Protein AF-A0A3B8YTE1-F1 (afdb_monomer)

Mean predicted aligned error: 8.05 Å

Foldseek 3Di:
DDDDVVDDPVRVVVCVCPPPVCVVVVVVVCVVVVVVVVVVVLVVVCVVCVVVVNNVVNVVVVVD

Sequence (64 aa):
MHYDPTTPALTQFMMMLIRPDNLPIIGMLVLVLGFTFLGFKEARKNDELIRQGREDEVLRRMQE

Radius of gyration: 21.0 Å; Cα contacts (8 Å, |Δi|>4): 13; chains: 1; bounding box: 41×23×48 Å

Structure (mmCIF, N/CA/C/O backbone):
data_AF-A0A3B8YTE1-F1
#
_entry.id   AF-A0A3B8YTE1-F1
#
loop_
_atom_site.group_PDB
_atom_site.id
_atom_site.type_symbol
_atom_site.label_atom_id
_atom_site.label_alt_id
_atom_site.label_comp_id
_atom_site.label_asym_id
_atom_site.label_entity_id
_atom_site.label_seq_id
_atom_site.pdbx_PDB_ins_code
_atom_site.Cartn_x
_atom_site.Cartn_y
_atom_site.Cartn_z
_atom_site.occupancy
_atom_site.B_iso_or_equiv
_atom_site.auth_seq_id
_atom_site.auth_comp_id
_atom_site.auth_asym_id
_atom_site.auth_atom_id
_atom_site.pdbx_PDB_model_num
ATOM 1 N N . MET A 1 1 ? 23.274 -5.919 -22.873 1.00 60.12 1 MET A N 1
ATOM 2 C CA . MET A 1 1 ? 22.560 -4.673 -22.523 1.00 60.12 1 MET A CA 1
ATOM 3 C C . MET A 1 1 ? 23.406 -3.535 -23.064 1.00 60.12 1 MET A C 1
ATOM 5 O O . MET A 1 1 ? 24.480 -3.297 -22.532 1.00 60.12 1 MET A O 1
ATOM 9 N N . HIS A 1 2 ? 23.027 -2.972 -24.211 1.00 66.75 2 HIS A N 1
ATOM 10 C CA . HIS A 1 2 ? 23.763 -1.865 -24.820 1.00 66.75 2 HIS A CA 1
ATOM 11 C C . HIS A 1 2 ? 23.366 -0.598 -24.056 1.00 66.75 2 HIS A 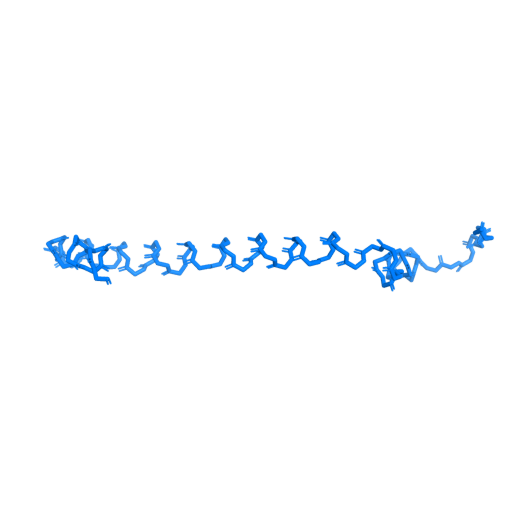C 1
ATOM 13 O O . HIS A 1 2 ? 22.191 -0.239 -24.050 1.00 66.75 2 HIS A O 1
ATOM 19 N N . TYR A 1 3 ? 24.299 -0.022 -23.298 1.00 68.00 3 TYR A N 1
ATOM 20 C CA . TYR A 1 3 ? 24.070 1.225 -22.573 1.00 68.00 3 TYR A CA 1
ATOM 21 C C . TYR A 1 3 ? 24.063 2.363 -23.593 1.00 68.00 3 TYR A C 1
ATOM 23 O O . TYR A 1 3 ? 25.114 2.719 -24.120 1.00 68.00 3 TYR A O 1
ATOM 31 N N . ASP A 1 4 ? 22.875 2.882 -23.896 1.00 72.88 4 ASP A N 1
ATOM 32 C CA . ASP A 1 4 ? 22.713 4.060 -24.739 1.00 72.88 4 ASP A CA 1
ATOM 33 C C . ASP A 1 4 ? 22.481 5.288 -23.838 1.00 72.88 4 ASP A C 1
ATOM 35 O O . ASP A 1 4 ? 21.413 5.402 -23.216 1.00 72.88 4 ASP A O 1
ATOM 39 N N . PRO A 1 5 ? 23.463 6.205 -23.744 1.00 73.69 5 PRO A N 1
ATOM 40 C CA . PRO A 1 5 ? 23.399 7.372 -22.868 1.00 73.69 5 PRO A CA 1
ATOM 41 C C . PRO A 1 5 ? 22.310 8.379 -23.265 1.00 73.69 5 PRO A C 1
ATOM 43 O O . PRO A 1 5 ? 22.023 9.289 -22.492 1.00 73.69 5 PRO A O 1
ATOM 46 N N . THR A 1 6 ? 21.693 8.238 -24.442 1.00 84.00 6 THR A N 1
ATOM 47 C CA . THR A 1 6 ? 20.605 9.118 -24.898 1.00 84.00 6 THR A CA 1
ATOM 48 C C . THR A 1 6 ? 19.231 8.692 -24.376 1.00 84.00 6 THR A C 1
ATOM 50 O O . THR A 1 6 ? 18.264 9.452 -24.461 1.00 84.00 6 THR A O 1
ATOM 53 N N . THR A 1 7 ? 19.129 7.494 -23.790 1.00 82.06 7 THR A N 1
ATOM 54 C CA . THR A 1 7 ? 17.860 6.950 -23.302 1.00 82.06 7 THR A CA 1
ATOM 55 C C . THR A 1 7 ? 17.441 7.645 -22.002 1.00 82.06 7 THR A C 1
ATOM 57 O O . THR A 1 7 ? 18.201 7.593 -21.029 1.00 82.06 7 THR A O 1
ATOM 60 N N . PRO A 1 8 ? 16.227 8.226 -21.914 1.00 90.31 8 PRO A N 1
ATOM 61 C CA . PRO A 1 8 ? 15.752 8.860 -20.687 1.00 90.31 8 PRO A CA 1
ATOM 62 C C . PRO A 1 8 ? 15.799 7.906 -19.487 1.00 90.31 8 PRO A C 1
ATOM 64 O O . PRO A 1 8 ? 15.443 6.732 -19.607 1.00 90.31 8 PRO A O 1
ATOM 67 N N . ALA A 1 9 ? 16.179 8.413 -18.310 1.00 85.50 9 ALA A N 1
ATOM 68 C CA . ALA A 1 9 ? 16.304 7.607 -17.089 1.00 85.50 9 ALA A CA 1
ATOM 69 C C . ALA A 1 9 ? 15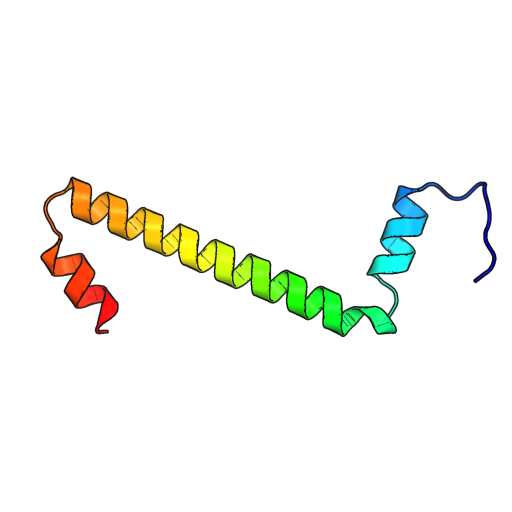.003 6.864 -16.728 1.00 85.50 9 ALA A C 1
ATOM 71 O O . ALA A 1 9 ? 15.040 5.704 -16.322 1.00 85.50 9 ALA A O 1
ATOM 72 N N . LEU A 1 10 ? 13.846 7.497 -16.954 1.00 86.56 10 LEU A N 1
ATOM 73 C CA . LEU A 1 10 ? 12.532 6.868 -16.779 1.00 86.56 10 LEU A CA 1
ATOM 74 C C . LEU A 1 10 ? 12.326 5.684 -17.727 1.00 86.56 10 LEU A C 1
ATOM 76 O O . LEU A 1 10 ? 11.812 4.650 -17.313 1.00 86.56 10 LEU A O 1
ATOM 80 N N . THR A 1 11 ? 12.762 5.804 -18.978 1.00 86.06 11 THR A N 1
ATOM 81 C CA . THR A 1 11 ? 12.678 4.725 -19.965 1.00 86.06 11 THR A CA 1
ATOM 82 C C . THR A 1 11 ? 13.581 3.559 -19.573 1.00 86.06 11 THR A C 1
ATOM 84 O O . THR A 1 11 ? 13.146 2.412 -19.630 1.00 86.06 11 THR A O 1
ATOM 87 N N . GLN A 1 12 ? 14.802 3.832 -19.099 1.00 84.56 12 GLN A N 1
ATOM 88 C CA . GLN A 1 12 ? 15.703 2.788 -18.594 1.00 84.56 12 GLN A CA 1
ATOM 89 C C . GLN A 1 12 ? 15.118 2.077 -17.366 1.00 84.56 12 GLN A C 1
ATOM 91 O O . GLN A 1 12 ? 15.149 0.850 -17.282 1.00 84.56 12 GLN A O 1
ATOM 96 N N . PHE A 1 13 ? 14.524 2.837 -16.446 1.00 84.12 13 PHE A N 1
ATOM 97 C CA . PHE A 1 13 ? 13.855 2.298 -15.267 1.00 84.12 13 PHE A CA 1
ATOM 98 C C . PHE A 1 13 ? 12.630 1.443 -15.633 1.00 84.12 13 PHE A C 1
ATOM 100 O O . PHE A 1 13 ? 12.481 0.335 -15.123 1.00 84.12 13 PHE A O 1
ATOM 107 N N . MET A 1 14 ? 11.796 1.890 -16.578 1.00 84.56 14 MET A N 1
ATOM 108 C CA . MET A 1 14 ? 10.670 1.097 -17.091 1.00 84.56 14 MET A CA 1
ATOM 109 C C . MET A 1 14 ? 11.136 -0.179 -17.800 1.00 84.56 14 MET A C 1
ATOM 111 O O . MET A 1 14 ? 10.561 -1.240 -17.578 1.00 84.56 14 MET A O 1
ATOM 115 N N . MET A 1 15 ? 12.200 -0.114 -18.606 1.00 83.75 15 MET A N 1
ATOM 116 C CA . MET A 1 15 ? 12.782 -1.295 -19.256 1.00 83.75 15 MET A CA 1
ATOM 117 C C . MET A 1 15 ? 13.377 -2.287 -18.253 1.00 83.75 15 MET A C 1
ATOM 119 O O . MET A 1 15 ? 13.337 -3.492 -18.489 1.00 83.75 15 MET A O 1
ATOM 123 N N . MET A 1 16 ? 13.936 -1.797 -17.143 1.00 80.56 16 MET A N 1
ATOM 124 C CA . MET A 1 16 ? 14.387 -2.642 -16.041 1.00 80.56 16 MET A CA 1
ATOM 125 C C . MET A 1 16 ? 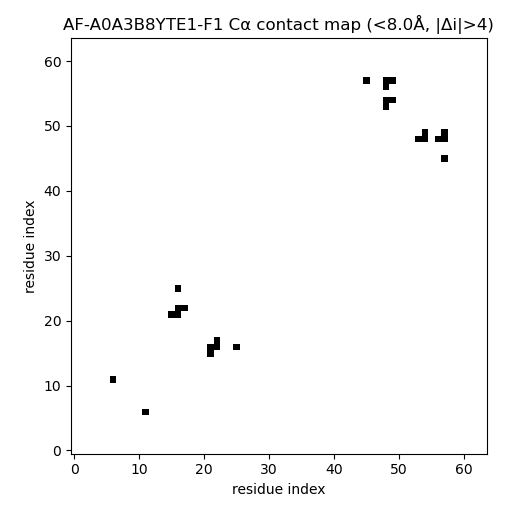13.198 -3.319 -15.359 1.00 80.56 16 MET A C 1
ATOM 127 O O . MET A 1 16 ? 13.230 -4.530 -15.163 1.00 80.56 16 MET A O 1
ATOM 131 N N . LEU A 1 17 ? 12.145 -2.568 -15.038 1.00 77.81 17 LEU A N 1
ATOM 132 C CA . LEU A 1 17 ? 10.970 -3.114 -14.365 1.00 77.81 17 LEU A CA 1
ATOM 133 C C . LEU A 1 17 ? 10.222 -4.134 -15.228 1.00 77.81 17 LEU A C 1
ATOM 135 O O . LEU A 1 17 ? 9.922 -5.215 -14.750 1.00 77.81 17 LEU A O 1
ATOM 139 N N . ILE A 1 18 ? 9.959 -3.842 -16.501 1.00 80.38 18 ILE A N 1
ATOM 140 C CA . ILE A 1 18 ? 9.119 -4.686 -17.374 1.00 80.38 18 ILE A CA 1
ATOM 141 C C . ILE A 1 18 ? 9.903 -5.886 -17.944 1.00 80.38 18 ILE A C 1
ATOM 143 O O . ILE A 1 18 ? 9.362 -6.712 -18.682 1.00 80.38 18 ILE A O 1
ATOM 147 N N . ARG A 1 19 ? 11.190 -6.027 -17.602 1.00 84.19 19 ARG A N 1
ATOM 148 C CA . ARG A 1 19 ? 11.978 -7.179 -18.036 1.00 84.19 19 ARG A CA 1
ATOM 149 C C . ARG A 1 19 ? 11.377 -8.474 -17.453 1.00 84.19 19 ARG A C 1
ATOM 151 O O . ARG A 1 19 ? 11.104 -8.529 -16.254 1.00 84.19 19 ARG A O 1
ATOM 158 N N . PRO A 1 20 ? 11.153 -9.519 -18.274 1.00 78.75 20 PRO A N 1
ATOM 159 C CA . PRO A 1 20 ? 10.415 -10.715 -17.855 1.00 78.75 20 PRO A CA 1
ATOM 160 C C . PRO A 1 20 ? 11.060 -11.492 -16.694 1.00 78.75 20 PRO A C 1
ATOM 162 O O . PRO A 1 20 ? 10.362 -12.157 -15.937 1.00 78.75 20 PRO A O 1
ATOM 165 N N . ASP A 1 21 ? 12.375 -11.390 -16.517 1.00 85.19 21 ASP A N 1
ATOM 166 C CA . ASP A 1 21 ? 13.128 -11.961 -15.390 1.00 85.19 21 ASP A CA 1
ATOM 167 C C . ASP A 1 21 ? 12.829 -11.279 -14.039 1.00 85.19 21 ASP A C 1
ATOM 169 O O . ASP A 1 21 ? 12.971 -11.907 -12.992 1.00 85.19 21 ASP A O 1
ATOM 173 N N . ASN A 1 22 ? 12.349 -10.032 -14.047 1.00 86.94 22 ASN A N 1
ATOM 174 C CA . ASN A 1 22 ? 12.009 -9.254 -12.852 1.00 86.94 22 ASN A CA 1
ATOM 175 C C . ASN A 1 22 ? 10.531 -9.375 -12.445 1.00 86.94 22 ASN A C 1
ATOM 177 O O . ASN A 1 22 ? 10.133 -8.845 -11.402 1.00 86.94 22 ASN A O 1
ATOM 181 N N . LEU A 1 23 ? 9.722 -10.115 -13.215 1.00 85.88 23 LEU A N 1
ATOM 182 C CA . LEU A 1 23 ? 8.312 -10.375 -12.905 1.00 85.88 23 LEU A CA 1
ATOM 183 C C . LEU A 1 23 ? 8.087 -10.925 -11.481 1.00 85.88 23 LEU A C 1
ATOM 185 O O . LEU A 1 23 ? 7.162 -10.443 -10.822 1.00 85.88 23 LEU A O 1
ATOM 189 N N . PRO A 1 24 ? 8.915 -11.849 -10.940 1.00 90.81 24 PRO A N 1
ATOM 190 C CA . PRO A 1 24 ? 8.747 -12.316 -9.562 1.00 90.81 24 PRO A CA 1
ATOM 191 C C . PRO A 1 24 ? 8.912 -11.207 -8.514 1.00 90.81 24 PRO A C 1
ATOM 193 O O . PRO A 1 24 ? 8.140 -11.140 -7.559 1.00 90.81 24 PRO A O 1
ATOM 196 N N . ILE A 1 25 ? 9.881 -10.304 -8.700 1.00 89.75 25 ILE A N 1
ATOM 197 C CA . ILE A 1 25 ? 10.144 -9.188 -7.777 1.00 89.75 25 ILE A CA 1
ATOM 198 C C . ILE A 1 25 ? 8.980 -8.196 -7.809 1.00 89.75 25 ILE A C 1
ATOM 200 O O . ILE A 1 25 ? 8.523 -7.749 -6.760 1.00 89.75 25 ILE A O 1
ATOM 204 N N . ILE A 1 26 ? 8.454 -7.892 -8.998 1.00 89.12 26 ILE A N 1
ATOM 205 C CA . ILE A 1 26 ? 7.257 -7.053 -9.136 1.00 89.12 26 ILE A CA 1
ATOM 206 C C . ILE A 1 26 ? 6.073 -7.692 -8.410 1.00 89.12 26 ILE A C 1
ATOM 208 O O . ILE A 1 26 ? 5.371 -7.006 -7.672 1.00 89.12 26 ILE A O 1
ATOM 212 N N . GLY A 1 27 ? 5.881 -9.005 -8.566 1.00 91.44 27 GLY A N 1
ATOM 213 C CA . GLY A 1 27 ? 4.858 -9.748 -7.835 1.00 91.44 27 GLY A CA 1
ATOM 214 C C . GLY A 1 27 ? 5.002 -9.582 -6.321 1.00 91.44 27 GLY A C 1
ATOM 215 O O . GLY A 1 27 ? 4.032 -9.249 -5.644 1.00 91.44 27 GLY A O 1
ATOM 216 N N . MET A 1 28 ? 6.221 -9.717 -5.792 1.00 93.75 28 MET A N 1
ATOM 217 C CA . MET A 1 28 ? 6.487 -9.473 -4.371 1.00 93.75 28 MET A CA 1
ATOM 218 C C . MET A 1 28 ? 6.183 -8.032 -3.952 1.00 93.75 28 MET A C 1
ATOM 220 O O . MET A 1 28 ? 5.562 -7.829 -2.912 1.00 93.75 28 MET A O 1
ATOM 224 N N . LEU A 1 29 ? 6.560 -7.032 -4.752 1.00 93.06 29 LEU A N 1
ATOM 225 C CA . LEU A 1 29 ? 6.260 -5.628 -4.457 1.00 93.06 29 LEU A CA 1
ATOM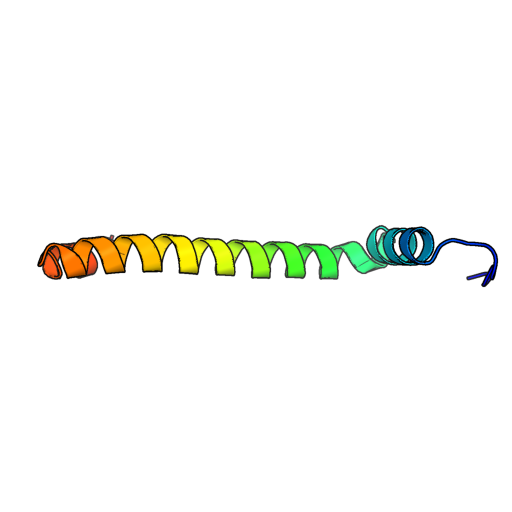 226 C C . LEU A 1 29 ? 4.751 -5.367 -4.408 1.00 93.06 29 LEU A C 1
ATOM 228 O O . LEU A 1 29 ? 4.275 -4.7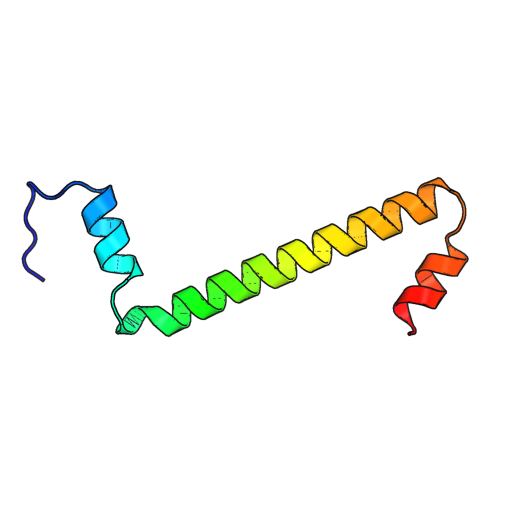01 -3.490 1.00 93.06 29 LEU A O 1
ATOM 232 N N . VAL A 1 30 ? 3.991 -5.931 -5.348 1.00 94.31 30 VAL A N 1
ATOM 233 C CA . VAL A 1 30 ? 2.525 -5.840 -5.353 1.00 94.31 30 VAL A CA 1
ATOM 234 C C . VAL A 1 30 ? 1.937 -6.481 -4.097 1.00 94.31 30 VAL A C 1
ATOM 236 O O . VAL A 1 30 ? 1.055 -5.890 -3.479 1.00 94.31 30 VAL A O 1
ATOM 239 N N . LEU A 1 31 ? 2.443 -7.644 -3.675 1.00 96.50 31 LEU A N 1
ATOM 240 C CA . LEU A 1 31 ? 1.995 -8.300 -2.444 1.00 96.50 31 LEU A CA 1
ATOM 241 C C . LEU A 1 31 ? 2.303 -7.459 -1.203 1.00 96.50 31 LEU A C 1
ATOM 243 O O . LEU A 1 31 ? 1.414 -7.246 -0.383 1.00 96.50 31 LEU A O 1
ATOM 247 N N . VAL A 1 32 ? 3.526 -6.941 -1.075 1.00 96.94 32 VAL A N 1
ATOM 248 C CA . VAL A 1 32 ? 3.921 -6.086 0.056 1.00 96.94 32 VAL A CA 1
ATOM 249 C C . VAL A 1 32 ? 3.030 -4.850 0.128 1.00 96.94 32 VAL A C 1
ATOM 251 O O . VAL A 1 32 ? 2.494 -4.549 1.194 1.00 96.94 32 VAL A O 1
ATOM 254 N N . LEU A 1 33 ? 2.813 -4.161 -0.994 1.00 97.38 33 LEU A N 1
ATOM 255 C CA . LEU A 1 33 ? 1.931 -2.995 -1.045 1.00 97.38 33 LEU A CA 1
ATOM 256 C C . LEU A 1 33 ? 0.477 -3.371 -0.740 1.00 97.38 33 LEU A C 1
ATOM 258 O O . LEU A 1 33 ? -0.194 -2.655 0.001 1.00 97.38 33 LEU A O 1
ATOM 262 N N . GLY A 1 34 ? 0.005 -4.506 -1.257 1.00 97.19 34 GLY A N 1
ATOM 263 C CA . GLY A 1 34 ? -1.343 -5.016 -1.022 1.00 97.19 34 GLY A CA 1
ATOM 264 C C . GLY A 1 34 ? -1.608 -5.334 0.450 1.00 97.19 34 GLY A C 1
ATOM 265 O O . GLY A 1 34 ? -2.587 -4.850 1.017 1.00 97.19 34 GLY A O 1
ATOM 266 N N . PHE A 1 35 ? -0.719 -6.086 1.099 1.00 97.12 35 PHE A N 1
ATOM 267 C CA . PHE A 1 35 ? -0.840 -6.405 2.523 1.00 97.12 35 PHE A CA 1
ATOM 268 C C . PHE A 1 35 ? -0.640 -5.181 3.412 1.00 97.12 35 PHE A C 1
ATOM 270 O O . PHE A 1 35 ? -1.357 -5.025 4.397 1.00 97.12 35 PHE A O 1
ATOM 277 N N . THR A 1 36 ? 0.265 -4.275 3.037 1.00 97.19 36 THR A N 1
ATOM 278 C CA . THR A 1 36 ? 0.433 -2.995 3.735 1.00 97.19 36 THR A CA 1
ATOM 279 C C . THR A 1 36 ? -0.861 -2.186 3.679 1.00 97.19 36 THR A C 1
ATOM 281 O O . THR A 1 36 ? -1.354 -1.734 4.710 1.00 97.19 36 THR A O 1
ATOM 284 N N . PHE A 1 37 ? -1.467 -2.059 2.496 1.00 97.31 37 PHE A N 1
ATOM 285 C CA . PHE A 1 37 ? -2.746 -1.374 2.325 1.00 97.31 37 PHE A CA 1
ATOM 286 C C . PHE A 1 37 ? -3.867 -2.032 3.136 1.00 97.31 37 PHE A C 1
ATOM 288 O O . PHE A 1 37 ? -4.638 -1.331 3.789 1.00 97.31 37 PHE A O 1
ATOM 295 N N . LEU A 1 38 ? -3.946 -3.366 3.130 1.00 96.19 38 LEU A N 1
ATOM 296 C CA . LEU A 1 38 ? -4.933 -4.101 3.916 1.00 96.19 38 LEU A CA 1
ATOM 297 C C . LEU A 1 38 ? -4.754 -3.851 5.420 1.00 96.19 38 LEU A C 1
ATOM 299 O O . LEU A 1 38 ? -5.730 -3.553 6.104 1.00 96.19 38 LEU A O 1
ATOM 303 N N . GLY A 1 39 ? -3.515 -3.895 5.912 1.00 95.00 39 GLY A N 1
ATOM 304 C CA . GLY A 1 39 ? -3.189 -3.591 7.304 1.00 95.00 39 GLY A CA 1
ATOM 305 C C . GLY A 1 39 ? -3.599 -2.172 7.694 1.00 95.00 39 GLY A C 1
ATOM 306 O O . GLY A 1 39 ? -4.289 -1.984 8.691 1.00 95.00 39 GLY A O 1
ATOM 307 N N . PHE A 1 40 ? -3.268 -1.175 6.867 1.00 96.75 40 PHE A N 1
ATOM 308 C CA . PHE A 1 40 ? -3.696 0.210 7.092 1.00 96.75 40 PHE A CA 1
ATOM 309 C C . PHE A 1 40 ? -5.217 0.371 7.065 1.00 96.75 40 PHE A C 1
ATOM 311 O O . PHE A 1 40 ? -5.775 1.124 7.864 1.00 96.75 40 PHE A O 1
ATOM 318 N N . LYS A 1 41 ? -5.900 -0.317 6.149 1.00 94.88 41 LYS A N 1
ATOM 319 C CA . LYS A 1 41 ? -7.359 -0.281 6.045 1.00 94.88 41 LYS A CA 1
ATOM 320 C C . LYS A 1 41 ? -8.016 -0.820 7.318 1.00 94.88 41 LYS A C 1
ATOM 322 O O . LYS A 1 41 ? -8.939 -0.176 7.815 1.00 94.88 41 LYS A O 1
ATOM 327 N N . GLU A 1 42 ? -7.524 -1.928 7.872 1.00 93.75 42 GLU A N 1
ATOM 328 C CA . GLU A 1 42 ? -8.117 -2.492 9.090 1.00 93.75 42 GLU A CA 1
ATOM 329 C C . GLU A 1 42 ? -7.698 -1.728 10.345 1.00 93.75 42 GLU A C 1
ATOM 331 O O . GLU A 1 42 ? -8.542 -1.506 11.210 1.00 93.75 42 GLU A O 1
ATOM 336 N N . ALA A 1 43 ? -6.469 -1.206 10.402 1.00 92.19 43 ALA A N 1
ATOM 337 C CA . ALA A 1 43 ? -6.047 -0.293 11.464 1.00 92.19 43 ALA A CA 1
ATOM 338 C C . ALA A 1 43 ? -6.977 0.926 11.553 1.00 92.19 43 ALA A C 1
ATOM 340 O O . ALA A 1 43 ? -7.501 1.227 12.619 1.00 92.19 43 ALA A O 1
ATOM 341 N N . ARG A 1 44 ? -7.292 1.561 10.414 1.00 93.25 44 ARG A N 1
ATOM 342 C CA . ARG A 1 44 ? -8.221 2.702 10.377 1.00 93.25 44 ARG A CA 1
ATOM 343 C C . ARG A 1 44 ? -9.620 2.361 10.889 1.00 93.25 44 ARG A C 1
ATOM 345 O O . ARG A 1 44 ? -10.221 3.179 11.576 1.00 93.25 44 ARG A O 1
ATOM 352 N N . LYS A 1 45 ? -10.156 1.187 10.542 1.00 89.94 45 LYS A N 1
ATOM 353 C CA . LYS A 1 45 ? -11.475 0.754 11.034 1.00 89.94 45 LYS A CA 1
ATOM 354 C C . LYS A 1 45 ? -11.456 0.479 12.536 1.00 89.94 45 LYS A C 1
ATOM 356 O O . LYS A 1 45 ? -12.420 0.805 13.221 1.00 89.94 45 LYS A O 1
ATOM 361 N N . ASN A 1 46 ? -10.379 -0.120 13.036 1.00 90.56 46 ASN A N 1
ATOM 362 C CA . ASN A 1 46 ? -10.233 -0.411 14.457 1.00 90.56 46 ASN A CA 1
ATOM 363 C C . ASN A 1 46 ? -10.084 0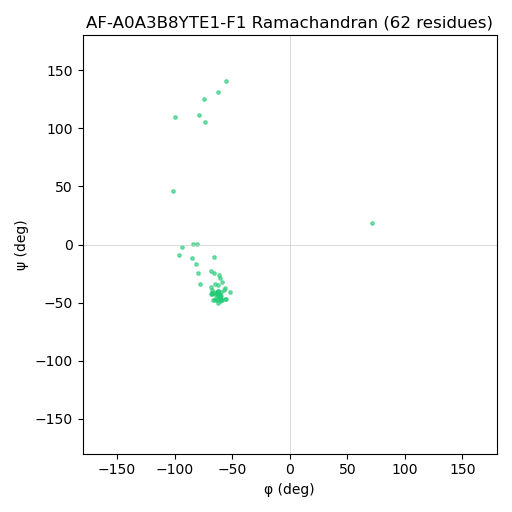.878 15.270 1.00 90.56 46 ASN A C 1
ATOM 365 O O . ASN A 1 46 ? -10.772 1.028 16.275 1.00 90.56 46 ASN A O 1
ATOM 369 N N . ASP A 1 47 ? -9.292 1.842 14.793 1.00 91.69 47 ASP A N 1
ATOM 370 C CA . ASP A 1 47 ? -9.157 3.166 15.414 1.00 91.69 47 ASP A CA 1
ATOM 371 C C . ASP A 1 47 ? -10.510 3.889 15.524 1.00 91.69 47 ASP A C 1
ATOM 373 O O . ASP A 1 47 ? -10.803 4.538 16.530 1.00 91.69 47 ASP A O 1
ATOM 377 N N . GLU A 1 48 ? -11.370 3.762 14.508 1.00 91.62 48 GLU A N 1
ATOM 378 C CA . GLU A 1 48 ? -12.713 4.346 14.525 1.00 91.62 48 GLU A CA 1
ATOM 379 C C . GLU A 1 48 ? -13.628 3.681 15.567 1.00 91.62 48 GLU A C 1
ATOM 381 O O . GLU A 1 48 ? -14.341 4.380 16.290 1.00 91.62 48 GLU A O 1
ATOM 386 N N . LEU A 1 49 ? -13.583 2.352 15.690 1.00 87.62 49 LEU A N 1
ATOM 387 C CA . LEU A 1 49 ? -14.360 1.608 16.688 1.00 87.62 49 LEU A CA 1
ATOM 388 C C . LEU A 1 49 ? -13.895 1.899 18.122 1.00 87.62 49 LEU A C 1
ATOM 390 O O . LEU A 1 49 ? -14.733 2.116 18.999 1.00 87.62 49 LEU A O 1
ATOM 394 N N . ILE A 1 50 ? -12.580 1.982 18.347 1.00 88.75 50 ILE A N 1
ATOM 395 C CA . ILE A 1 50 ? -11.993 2.372 19.638 1.00 88.75 50 ILE A CA 1
ATOM 396 C C . ILE A 1 50 ? -12.4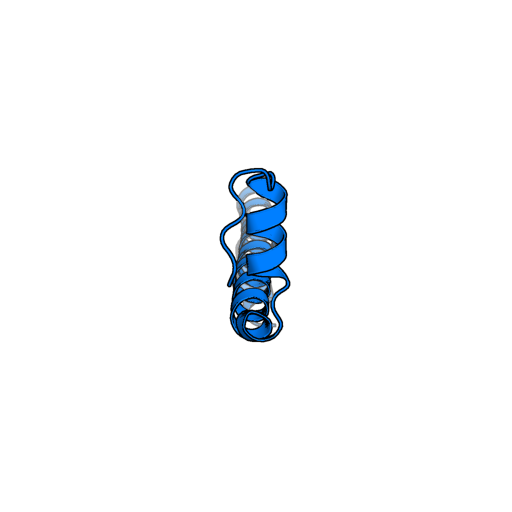50 3.784 20.013 1.00 88.75 50 ILE A C 1
ATOM 398 O O . ILE A 1 50 ? -12.927 4.017 21.121 1.00 88.75 50 ILE A O 1
ATOM 402 N N . ARG A 1 51 ? -12.408 4.732 19.068 1.00 90.88 51 ARG A N 1
ATOM 403 C CA . ARG A 1 51 ? -12.874 6.107 19.302 1.00 90.88 51 ARG A CA 1
ATOM 404 C C . ARG A 1 51 ? -14.359 6.185 19.679 1.00 90.88 51 ARG A C 1
ATOM 406 O O . ARG A 1 51 ? -14.758 7.112 20.380 1.00 90.88 51 ARG A O 1
ATOM 413 N N . GLN A 1 52 ? -15.174 5.239 19.218 1.00 91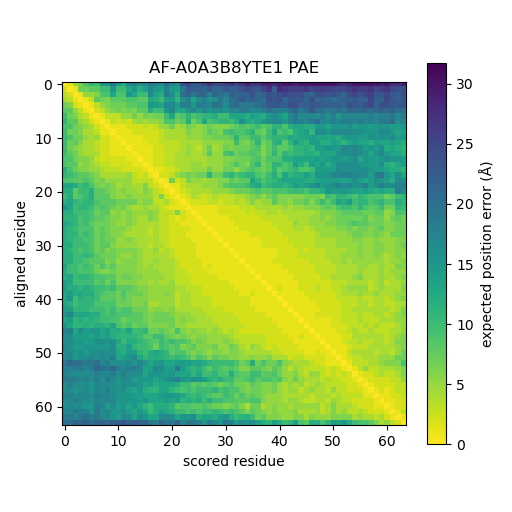.69 52 GLN A N 1
ATOM 414 C CA . GLN A 1 52 ? -16.595 5.128 19.566 1.00 91.69 52 GLN A CA 1
ATOM 415 C C . GLN A 1 52 ? -16.839 4.385 20.894 1.00 91.69 52 GLN A C 1
ATOM 417 O O . GLN A 1 52 ? -17.994 4.217 21.280 1.00 91.69 52 GLN A O 1
ATOM 422 N N . GLY A 1 53 ? -15.787 3.929 21.585 1.00 88.69 53 GLY A N 1
ATOM 423 C CA . GLY A 1 53 ? -15.890 3.125 22.806 1.00 88.69 53 GLY A CA 1
ATOM 424 C C . GLY A 1 53 ? -16.390 1.696 22.564 1.00 88.69 53 GLY A C 1
ATOM 425 O O . GLY A 1 53 ? -16.861 1.051 23.494 1.00 88.69 53 GLY A O 1
ATOM 426 N N . ARG A 1 54 ? -16.324 1.198 21.321 1.00 88.88 54 ARG A N 1
ATOM 427 C CA . ARG A 1 54 ? -16.809 -0.132 20.899 1.00 88.88 54 ARG A CA 1
ATOM 428 C C . ARG A 1 54 ? -15.658 -1.128 20.758 1.00 88.88 54 ARG A C 1
ATOM 430 O O . ARG A 1 54 ? -15.557 -1.841 19.760 1.00 88.88 54 ARG A O 1
ATOM 437 N N . GLU A 1 55 ? -14.769 -1.162 21.744 1.00 83.50 55 GLU A N 1
ATOM 438 C CA . GLU A 1 55 ? -13.571 -2.013 21.719 1.00 83.50 55 GLU A CA 1
ATOM 439 C C . GLU A 1 55 ? -13.919 -3.511 21.659 1.00 83.50 55 GLU A C 1
ATOM 441 O O . GLU A 1 55 ? -13.274 -4.271 20.935 1.00 83.50 55 GLU A O 1
ATOM 446 N N . ASP A 1 56 ? -15.014 -3.924 22.304 1.00 82.69 56 ASP A N 1
ATOM 447 C CA . ASP A 1 56 ? -15.505 -5.311 22.292 1.00 82.69 56 ASP A CA 1
ATOM 448 C C . ASP A 1 56 ? -15.818 -5.820 20.874 1.00 82.69 56 ASP A C 1
ATOM 450 O O . ASP A 1 56 ? -15.648 -6.997 20.548 1.00 82.69 56 ASP A O 1
ATOM 454 N N . GLU A 1 57 ? -16.253 -4.921 19.991 1.00 81.44 57 GLU A N 1
ATOM 455 C CA . GLU A 1 57 ? -16.601 -5.253 18.612 1.00 81.44 57 GLU A CA 1
ATOM 456 C C . GLU A 1 57 ? -15.370 -5.378 17.710 1.00 81.44 57 GLU A C 1
ATOM 458 O O . GLU A 1 57 ? -15.410 -6.113 16.721 1.00 81.44 57 GLU A O 1
ATOM 463 N N . VAL A 1 58 ? -14.258 -4.729 18.077 1.00 81.88 58 VAL A N 1
ATOM 464 C CA . VAL A 1 58 ? -12.950 -4.949 17.444 1.00 81.88 58 VAL A CA 1
ATOM 465 C C . VAL A 1 58 ? -12.487 -6.379 17.712 1.00 81.88 58 VAL A C 1
ATOM 467 O O . VAL A 1 58 ? -12.122 -7.085 16.772 1.00 81.88 58 VAL A O 1
ATOM 470 N N . LEU A 1 59 ? -12.562 -6.830 18.972 1.00 80.56 59 LEU A N 1
ATOM 471 C CA . LEU A 1 59 ? -12.165 -8.187 19.362 1.00 80.56 59 LEU A CA 1
ATOM 472 C C . LEU A 1 59 ? -13.018 -9.249 18.666 1.00 80.56 59 LEU A C 1
ATOM 474 O O . LEU A 1 59 ? -12.469 -10.219 18.147 1.00 80.56 59 LEU A O 1
ATOM 478 N N . ARG A 1 60 ? -14.339 -9.040 18.588 1.00 85.50 60 ARG A N 1
ATOM 479 C CA . ARG A 1 60 ? -15.236 -9.956 17.872 1.00 85.50 60 ARG A CA 1
ATOM 480 C C . ARG A 1 60 ? -14.879 -10.059 16.386 1.00 85.50 60 ARG A C 1
ATOM 482 O O . ARG A 1 60 ? -14.771 -11.163 15.871 1.00 85.50 60 ARG A O 1
ATOM 489 N N . ARG A 1 61 ? -14.621 -8.931 15.713 1.00 82.69 61 ARG A N 1
ATOM 490 C CA . ARG A 1 61 ? -14.266 -8.908 14.279 1.00 82.69 61 ARG A CA 1
ATOM 491 C C . ARG A 1 61 ? -12.930 -9.563 13.945 1.00 82.69 61 ARG A C 1
ATOM 493 O O . ARG A 1 61 ? -12.735 -9.934 12.797 1.00 82.69 61 ARG A O 1
ATOM 500 N N . MET A 1 62 ? -11.997 -9.645 14.892 1.00 82.06 62 MET A N 1
ATOM 501 C CA . MET A 1 62 ? -10.715 -10.329 14.679 1.00 82.06 62 MET A CA 1
ATOM 502 C C . MET A 1 62 ? -10.809 -11.852 14.847 1.00 82.06 62 MET A C 1
ATOM 504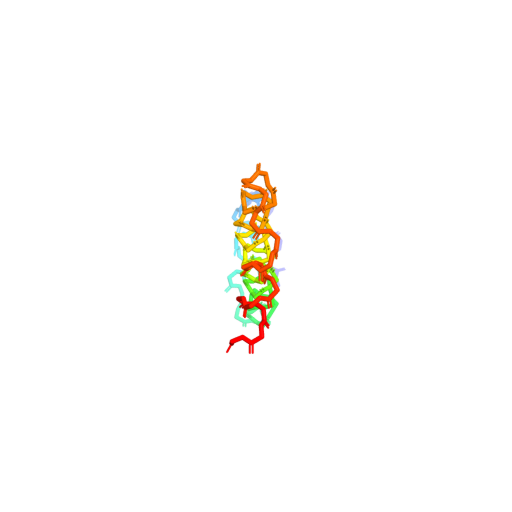 O O . MET A 1 62 ? -9.883 -12.554 14.450 1.00 82.06 62 MET A O 1
ATOM 508 N N . GLN A 1 63 ? -11.878 -12.347 15.477 1.00 82.19 63 GLN A N 1
ATOM 509 C CA . GLN A 1 63 ? -12.103 -13.771 15.751 1.00 82.19 63 GLN A CA 1
ATOM 510 C C . GLN A 1 63 ? -12.995 -14.462 14.704 1.00 82.19 63 GLN A C 1
ATOM 512 O O . GLN A 1 63 ? -13.131 -15.684 14.751 1.00 82.19 63 GLN A O 1
ATOM 517 N N . GLU A 1 64 ? -13.600 -13.690 13.798 1.00 70.25 64 GLU A N 1
ATOM 518 C CA . GLU A 1 64 ? -14.396 -14.150 12.646 1.00 70.25 64 GLU A CA 1
ATOM 519 C C . GLU A 1 64 ? -13.511 -14.387 11.412 1.00 70.25 64 GLU A C 1
ATOM 521 O O . GLU A 1 64 ? -13.752 -15.397 10.711 1.00 70.25 64 GLU A O 1
#

Solvent-accessible surface area (backbone atoms only — not comparable to full-atom values): 3815 Å² total; per-residue (Å²): 133,85,87,58,91,83,60,53,69,67,56,53,50,49,56,58,56,71,32,78,89,38,46,65,60,52,51,50,51,52,48,53,53,49,52,50,50,50,50,53,54,50,50,54,54,44,55,53,33,47,75,71,72,39,52,71,57,49,58,52,65,74,75,109

pLDDT: mean 86.71, std 8.0, range [60.12, 97.38]

Secondary structure (DSSP, 8-state):
----TTS-HHHHHHHHHT-GGGHHHHHHHHHHHHHHHHHHHHHHHHHHHHHTT-HHHHHHHHH-